Protein AF-A0A4Y8L299-F1 (afdb_monomer)

Solvent-accessible surface area (backbone atoms only — not comparable to full-atom values): 5410 Å² total; per-residue (Å²): 120,44,80,75,41,80,80,46,78,56,102,59,35,34,34,34,37,27,40,40,81,93,33,68,43,45,32,42,40,35,79,90,69,53,45,27,38,46,60,41,57,50,47,23,43,53,72,76,28,92,25,52,66,52,42,38,71,74,32,60,68,58,40,49,49,31,40,75,65,45,74,62,45,84,60,66,56,34,32,59,56,97,86,39,85,37,77,85,61,87,74,72,84,125

Mean predicted aligned error: 5.61 Å

pLDDT: mean 85.51, std 13.25, range [35.94, 96.88]

Nearest PDB structures (foldseek):
  7mon-assembly1_A  TM=7.978E-01  e=2.610E+00  Homo sapiens

Organism: NCBI:txid45254

Secondary structure (DSSP, 8-state):
-EEEEEEEE-SSEEEEEEEETTEEEEEEEETTS-EEEE-SHHHHHHTT-SSHHHHHHH-HHHHHHHHHHHTTPPPSEEEEETTEEE--------

Sequence (94 aa):
MKNPRIINETPEYKIIQADFEGTVQTFRQWKDGLVEVKFDQDWAVANGYKSIADMIEQQPQIRYQINMYCGGITPEWIAIVNGEFMIKTNIQAN

Radius of gyration: 13.79 Å; Cα contacts (8 Å, |Δi|>4): 151; chains: 1; bounding box: 44×24×33 Å

Foldseek 3Di:
DADWDFPDDDPFWTW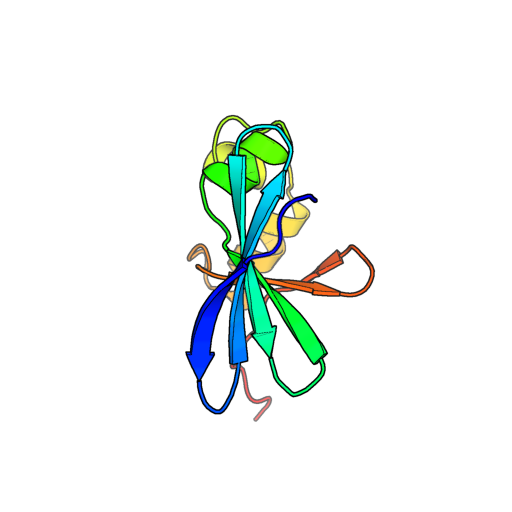IWGDAQNAIWIWTAGPVGWIKTFQFQRVQVSVPANTSVRVCVVCVVVQVQCCVQVVRDDDRIWTQDPNDTHDDHPDDPD

Structure (mmCIF, N/CA/C/O backbone):
data_AF-A0A4Y8L299-F1
#
_entry.id   AF-A0A4Y8L299-F1
#
loop_
_atom_site.group_PDB
_atom_site.id
_atom_site.type_symbol
_atom_site.label_atom_id
_atom_site.label_alt_id
_atom_site.label_comp_id
_atom_site.label_asym_id
_atom_site.label_entity_id
_atom_site.label_seq_id
_atom_site.pdbx_PDB_ins_code
_atom_site.Cartn_x
_atom_site.Cartn_y
_atom_site.Cartn_z
_atom_site.occupancy
_atom_site.B_iso_or_equiv
_atom_site.auth_seq_id
_atom_site.auth_comp_id
_atom_site.auth_asym_id
_atom_site.auth_atom_id
_atom_site.pdbx_PDB_model_num
ATOM 1 N N . MET A 1 1 ? -8.324 -12.279 0.955 1.00 79.69 1 MET A N 1
ATOM 2 C CA . MET A 1 1 ? -8.292 -11.576 -0.349 1.00 79.69 1 MET A CA 1
ATOM 3 C C . MET A 1 1 ? -9.011 -12.418 -1.391 1.00 79.69 1 MET A C 1
ATOM 5 O O . MET A 1 1 ? -8.965 -13.641 -1.289 1.00 79.69 1 MET A O 1
ATOM 9 N N . LYS A 1 2 ? -9.700 -11.788 -2.346 1.00 88.25 2 LYS A N 1
ATOM 10 C CA . LYS A 1 2 ? -10.468 -12.446 -3.417 1.00 88.25 2 LYS A CA 1
ATOM 11 C C . LYS A 1 2 ? -10.139 -11.811 -4.775 1.00 88.25 2 LYS A C 1
ATOM 13 O O . LYS A 1 2 ? -9.646 -10.691 -4.818 1.00 88.25 2 LYS A O 1
ATOM 18 N N . ASN A 1 3 ? -10.412 -12.527 -5.867 1.00 91.88 3 ASN A N 1
ATOM 19 C CA . ASN A 1 3 ? -10.285 -12.041 -7.252 1.00 91.88 3 ASN A CA 1
ATOM 20 C C . ASN A 1 3 ? -8.932 -11.371 -7.593 1.00 91.88 3 ASN A C 1
ATOM 22 O O . ASN A 1 3 ? -8.920 -10.217 -8.038 1.00 91.88 3 ASN A O 1
ATOM 26 N N . PRO A 1 4 ? -7.790 -12.059 -7.386 1.00 93.19 4 PRO A N 1
ATOM 27 C CA . PRO A 1 4 ? -6.491 -11.503 -7.734 1.00 93.19 4 PRO A CA 1
ATOM 28 C C . PRO A 1 4 ? -6.392 -11.284 -9.247 1.00 93.19 4 PRO A C 1
ATOM 30 O 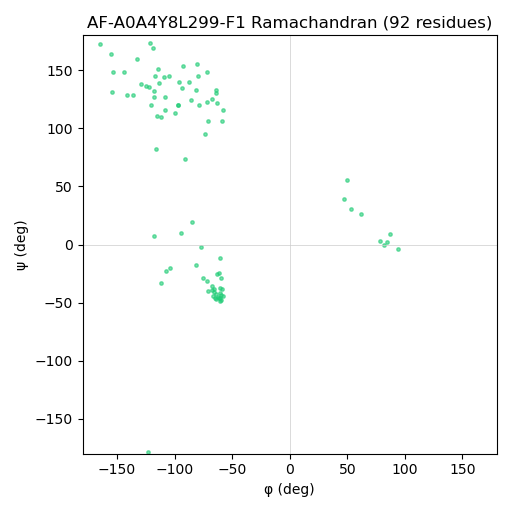O . PRO A 1 4 ? -6.677 -12.182 -10.039 1.00 93.19 4 PRO A O 1
ATOM 33 N N . ARG A 1 5 ? -5.966 -10.088 -9.645 1.00 96.25 5 ARG A N 1
ATOM 34 C CA . ARG A 1 5 ? -5.826 -9.679 -11.046 1.00 96.25 5 ARG A CA 1
ATOM 35 C C . ARG A 1 5 ? -4.511 -8.941 -11.252 1.00 96.25 5 ARG A C 1
ATOM 37 O O . ARG A 1 5 ? -4.203 -8.009 -10.516 1.00 96.25 5 ARG A O 1
ATOM 44 N N . ILE A 1 6 ? -3.732 -9.359 -12.246 1.00 96.56 6 ILE A N 1
ATOM 45 C CA . ILE A 1 6 ? -2.505 -8.659 -12.641 1.00 96.56 6 ILE A CA 1
ATOM 46 C C . ILE A 1 6 ? -2.924 -7.459 -13.491 1.00 96.56 6 ILE A C 1
ATOM 48 O O . ILE A 1 6 ? -3.569 -7.638 -14.521 1.00 96.56 6 ILE A O 1
ATOM 52 N N . ILE A 1 7 ? -2.585 -6.250 -13.047 1.00 96.88 7 ILE A N 1
ATOM 53 C CA . ILE A 1 7 ? -2.922 -5.004 -13.756 1.00 96.88 7 ILE A CA 1
ATOM 54 C C . ILE A 1 7 ? -1.722 -4.392 -14.481 1.00 96.88 7 ILE A C 1
ATOM 56 O O . ILE A 1 7 ? -1.900 -3.591 -15.393 1.00 96.88 7 ILE A O 1
ATOM 60 N N . ASN A 1 8 ? -0.505 -4.760 -14.079 1.00 95.75 8 ASN A N 1
ATOM 61 C CA . ASN A 1 8 ? 0.726 -4.374 -14.754 1.00 95.75 8 ASN A CA 1
ATOM 62 C C . ASN A 1 8 ? 1.812 -5.424 -14.488 1.00 95.75 8 ASN A C 1
ATOM 64 O O . ASN A 1 8 ? 1.846 -6.029 -13.415 1.00 95.75 8 ASN A O 1
ATOM 68 N N . GLU A 1 9 ? 2.713 -5.624 -15.439 1.00 96.00 9 GLU A N 1
ATOM 69 C CA . GLU A 1 9 ? 3.837 -6.548 -15.323 1.00 96.00 9 GLU A CA 1
ATOM 70 C C . GLU A 1 9 ? 5.075 -5.940 -15.982 1.00 96.00 9 GLU A C 1
ATOM 72 O O . GLU A 1 9 ? 5.041 -5.492 -17.127 1.00 96.00 9 GLU A O 1
ATOM 77 N N . THR A 1 10 ? 6.178 -5.926 -15.239 1.00 95.06 10 THR A N 1
ATOM 78 C CA . THR A 1 10 ? 7.495 -5.493 -15.705 1.00 95.06 10 THR A CA 1
ATOM 79 C C . THR A 1 10 ? 8.487 -6.656 -15.606 1.00 95.06 10 THR A C 1
ATOM 81 O O . THR A 1 10 ? 8.208 -7.675 -14.963 1.00 95.06 10 THR A O 1
ATOM 84 N N . PRO A 1 11 ? 9.695 -6.528 -16.184 1.00 95.62 11 PRO A N 1
ATOM 85 C CA . PRO A 1 11 ? 10.758 -7.499 -15.966 1.00 95.62 11 PRO A CA 1
ATOM 86 C C . PRO A 1 11 ? 11.201 -7.646 -14.507 1.00 95.62 11 PRO A C 1
ATOM 88 O O . PRO A 1 11 ? 11.940 -8.582 -14.230 1.00 95.62 11 PRO A O 1
ATOM 91 N N . GLU A 1 12 ? 10.796 -6.776 -13.585 1.00 92.62 12 GLU A N 1
ATOM 92 C CA . GLU A 1 12 ? 11.247 -6.806 -12.188 1.00 92.62 12 GLU A CA 1
ATOM 93 C C . GLU A 1 12 ? 10.132 -7.194 -11.213 1.00 92.62 12 GLU A C 1
ATOM 95 O O . GLU A 1 12 ? 10.390 -7.871 -10.215 1.00 92.62 12 GLU A O 1
ATOM 100 N N . TYR A 1 13 ? 8.890 -6.805 -11.507 1.00 95.38 13 TYR A N 1
ATOM 101 C CA . TYR A 1 13 ? 7.759 -7.018 -10.612 1.00 95.38 13 TYR A CA 1
ATOM 102 C C . TYR A 1 13 ? 6.416 -7.067 -11.347 1.00 95.38 13 TYR A C 1
ATOM 104 O O . TYR A 1 13 ? 6.269 -6.604 -12.479 1.00 95.38 13 TYR A O 1
ATOM 112 N N . LYS A 1 14 ? 5.401 -7.577 -10.652 1.00 96.56 14 LYS A N 1
ATOM 113 C CA . LYS A 1 14 ? 3.995 -7.565 -11.067 1.00 96.56 14 LYS A CA 1
ATOM 114 C C . LYS A 1 14 ? 3.196 -6.686 -10.118 1.00 96.56 14 LYS A C 1
ATOM 116 O O . LYS A 1 14 ? 3.394 -6.758 -8.906 1.00 96.56 14 LYS A O 1
ATOM 121 N N . ILE A 1 15 ? 2.280 -5.889 -10.658 1.00 96.88 15 ILE A N 1
ATOM 122 C CA . ILE A 1 15 ? 1.265 -5.192 -9.871 1.00 96.88 15 ILE A CA 1
ATOM 123 C C . ILE A 1 15 ? -0.016 -6.015 -9.909 1.00 96.88 15 ILE A C 1
ATOM 125 O O . ILE A 1 15 ? -0.581 -6.270 -10.975 1.00 96.88 15 ILE A O 1
ATOM 129 N N . ILE A 1 16 ? -0.463 -6.424 -8.730 1.00 96.31 16 ILE A N 1
ATOM 130 C CA . ILE A 1 16 ? -1.614 -7.293 -8.521 1.00 96.31 16 ILE A CA 1
ATOM 131 C C . ILE A 1 16 ? -2.644 -6.513 -7.719 1.00 96.31 16 ILE A C 1
ATOM 133 O O . ILE A 1 16 ? -2.312 -5.926 -6.699 1.00 96.31 16 ILE A O 1
ATOM 137 N N . GLN A 1 17 ? -3.898 -6.527 -8.146 1.00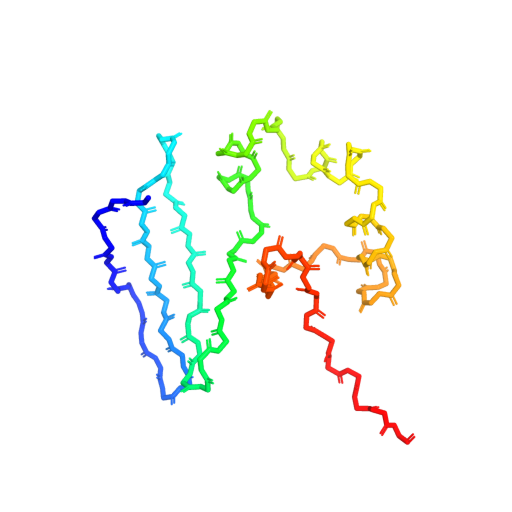 96.44 17 GLN A N 1
ATOM 138 C CA . GLN A 1 17 ? -5.009 -6.063 -7.326 1.00 96.44 17 GLN A CA 1
ATOM 139 C C . GLN A 1 17 ? -5.805 -7.241 -6.789 1.00 96.44 17 GLN A C 1
ATOM 141 O O . GLN A 1 17 ? -5.969 -8.242 -7.483 1.00 96.44 17 GLN A O 1
ATOM 146 N N . ALA A 1 18 ? -6.323 -7.120 -5.574 1.00 94.94 18 ALA A N 1
ATOM 147 C CA . ALA A 1 18 ? -7.245 -8.091 -5.006 1.00 94.94 18 ALA A CA 1
ATOM 148 C C . ALA A 1 18 ? -8.292 -7.396 -4.137 1.00 94.94 18 ALA A C 1
ATOM 150 O O . ALA A 1 18 ? -8.010 -6.395 -3.482 1.00 94.94 18 ALA A O 1
ATOM 151 N N . ASP A 1 19 ? -9.492 -7.960 -4.100 1.00 93.75 19 ASP A N 1
ATOM 152 C CA . ASP A 1 19 ? -10.582 -7.432 -3.290 1.00 93.75 19 ASP A CA 1
ATOM 153 C C . ASP A 1 19 ? -10.409 -7.904 -1.836 1.00 93.75 19 ASP A C 1
ATOM 155 O O . ASP A 1 19 ? -10.156 -9.091 -1.561 1.00 93.75 19 ASP A O 1
ATOM 159 N N . PHE A 1 20 ? -10.538 -6.979 -0.888 1.00 92.06 20 PHE A N 1
ATOM 160 C CA . PHE A 1 20 ? -10.407 -7.246 0.543 1.00 92.06 20 PHE A CA 1
ATOM 161 C 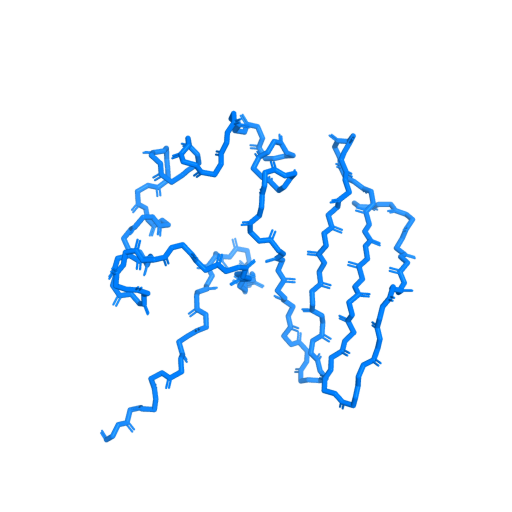C . PHE A 1 20 ? -11.206 -6.214 1.344 1.00 92.06 20 PHE A C 1
ATOM 163 O O . PHE A 1 20 ? -11.109 -5.031 1.057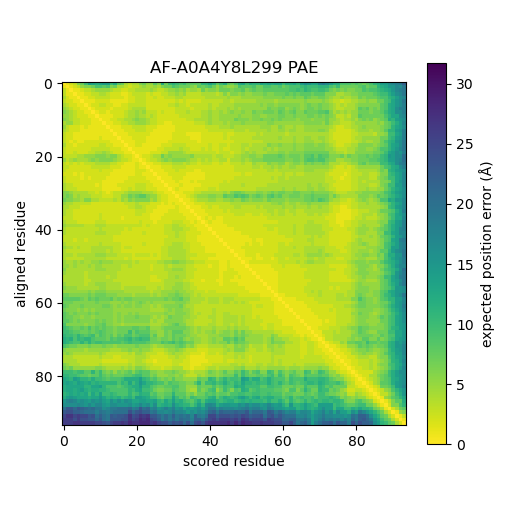 1.00 92.06 20 PHE A O 1
ATOM 170 N N . GLU A 1 21 ? -12.021 -6.662 2.306 1.00 88.50 21 GLU A N 1
ATOM 171 C CA . GLU A 1 21 ? -12.824 -5.792 3.194 1.00 88.50 21 GLU A CA 1
ATOM 172 C C . GLU A 1 21 ? -13.605 -4.664 2.481 1.00 88.50 21 GLU A C 1
ATOM 174 O O . GLU A 1 21 ? -13.712 -3.543 2.966 1.00 88.50 21 GLU A O 1
ATOM 179 N N . GLY A 1 22 ? -14.167 -4.953 1.301 1.00 87.81 22 GLY A N 1
ATOM 180 C CA . GLY A 1 22 ? -14.965 -3.985 0.534 1.00 87.81 22 GLY A CA 1
ATOM 181 C C . GLY A 1 22 ? -14.152 -2.943 -0.243 1.00 87.81 22 GLY A C 1
ATOM 182 O O . GLY A 1 22 ? -14.746 -2.094 -0.904 1.00 87.81 22 GLY A O 1
ATOM 183 N N . THR A 1 23 ? -12.823 -3.030 -0.222 1.00 92.75 23 THR A N 1
ATOM 184 C CA . THR A 1 23 ? -11.901 -2.174 -0.977 1.00 92.75 23 THR A CA 1
ATOM 185 C C . THR A 1 23 ? -11.009 -3.005 -1.907 1.00 92.75 23 THR A C 1
ATOM 187 O O . THR A 1 23 ? -11.041 -4.243 -1.911 1.00 92.75 23 THR A O 1
ATOM 190 N N . VAL A 1 24 ? -10.225 -2.324 -2.748 1.00 94.06 24 VAL A N 1
ATOM 191 C CA . VAL A 1 24 ? -9.282 -2.956 -3.678 1.00 94.06 24 VAL A CA 1
ATOM 192 C C . VAL A 1 24 ? -7.865 -2.704 -3.196 1.00 94.06 24 VAL A C 1
ATOM 194 O O . VAL A 1 24 ? -7.386 -1.579 -3.200 1.00 94.06 24 VAL A O 1
ATOM 197 N N . GLN A 1 25 ? -7.172 -3.776 -2.838 1.00 94.62 25 GLN A N 1
ATOM 198 C CA . GLN A 1 25 ? -5.795 -3.711 -2.373 1.00 94.62 25 GLN A CA 1
ATOM 199 C C . GLN A 1 25 ? -4.840 -3.917 -3.531 1.00 94.62 25 GLN A C 1
ATOM 201 O O . GLN A 1 25 ? -5.030 -4.827 -4.340 1.00 94.62 25 GLN A O 1
ATOM 206 N N . THR A 1 26 ? -3.812 -3.077 -3.600 1.00 95.88 26 THR A N 1
ATOM 207 C CA . THR A 1 26 ? -2.793 -3.142 -4.646 1.00 95.88 26 THR A CA 1
ATOM 208 C C . THR A 1 26 ? -1.486 -3.660 -4.060 1.00 95.88 26 THR A C 1
ATOM 210 O O . THR A 1 26 ? -0.964 -3.110 -3.095 1.00 95.88 26 THR A O 1
ATOM 213 N N . PHE A 1 27 ? -0.936 -4.698 -4.673 1.00 94.25 27 PHE A N 1
ATOM 214 C CA . PHE A 1 27 ? 0.305 -5.350 -4.286 1.00 94.25 27 PHE A CA 1
ATOM 215 C C . PHE A 1 27 ? 1.337 -5.218 -5.394 1.00 94.25 27 PHE A C 1
ATOM 217 O O . PHE A 1 27 ? 1.004 -5.303 -6.577 1.00 94.25 27 PHE A O 1
ATOM 224 N N . ARG A 1 28 ? 2.600 -5.076 -5.003 1.00 94.94 28 ARG A N 1
ATOM 225 C CA . ARG A 1 28 ? 3.759 -5.193 -5.883 1.00 94.94 28 ARG A CA 1
ATOM 226 C C . ARG A 1 28 ? 4.532 -6.444 -5.492 1.00 94.94 28 ARG A C 1
ATOM 228 O O . ARG A 1 28 ? 5.126 -6.501 -4.421 1.00 94.94 28 ARG A O 1
ATOM 235 N N . GLN A 1 29 ? 4.494 -7.453 -6.356 1.00 92.94 29 GLN A N 1
ATOM 236 C CA . GLN A 1 29 ? 5.235 -8.700 -6.186 1.00 92.94 29 GLN A CA 1
ATOM 237 C C . GLN A 1 29 ? 6.504 -8.657 -7.032 1.00 92.94 29 GLN A C 1
ATOM 239 O O . GLN A 1 29 ? 6.435 -8.661 -8.261 1.00 92.94 29 GLN A O 1
ATOM 244 N N . TRP A 1 30 ? 7.654 -8.637 -6.375 1.00 93.06 30 TRP A N 1
ATOM 245 C CA . TRP A 1 30 ? 8.966 -8.683 -7.005 1.00 93.06 30 TRP A CA 1
ATOM 246 C C . TRP A 1 30 ? 9.351 -10.115 -7.380 1.00 93.06 30 TRP A C 1
ATOM 248 O O . TRP A 1 30 ? 8.889 -11.089 -6.780 1.00 93.06 30 TRP A O 1
ATOM 258 N N . LYS A 1 31 ? 10.227 -10.257 -8.378 1.00 90.00 31 LYS A N 1
ATOM 259 C CA . LYS A 1 31 ? 10.722 -11.569 -8.830 1.00 90.00 31 LYS A CA 1
ATOM 260 C C . LYS A 1 31 ? 11.526 -12.340 -7.781 1.00 90.00 31 LYS A C 1
ATOM 262 O O . LYS A 1 31 ? 11.583 -13.562 -7.864 1.00 90.00 31 LYS A O 1
ATOM 267 N N . ASP A 1 32 ? 12.136 -11.646 -6.826 1.00 88.19 32 ASP A N 1
ATOM 268 C CA . ASP A 1 32 ? 12.876 -12.242 -5.706 1.00 88.19 32 ASP A CA 1
ATOM 269 C C . ASP A 1 32 ? 11.958 -12.797 -4.598 1.00 88.19 32 ASP A C 1
ATOM 271 O O . ASP A 1 32 ? 12.438 -13.394 -3.637 1.00 88.19 32 ASP A O 1
ATOM 275 N N . GLY A 1 33 ? 10.638 -12.638 -4.743 1.00 85.19 33 GLY A N 1
ATOM 276 C CA . GLY A 1 33 ? 9.640 -13.090 -3.780 1.00 85.19 33 GLY A CA 1
ATOM 277 C C . GLY A 1 33 ? 9.211 -12.021 -2.775 1.00 85.19 33 GLY A C 1
ATOM 278 O O . GLY A 1 33 ? 8.285 -12.282 -2.006 1.00 85.19 33 GLY A O 1
ATOM 279 N N . LEU A 1 34 ? 9.810 -10.822 -2.789 1.00 88.44 34 LEU A N 1
ATOM 280 C CA . LEU A 1 34 ? 9.345 -9.706 -1.967 1.00 88.44 34 LEU A CA 1
ATOM 281 C C . LEU A 1 34 ? 7.934 -9.286 -2.400 1.00 88.44 34 LEU A C 1
ATOM 283 O O . LEU A 1 34 ? 7.659 -9.080 -3.584 1.00 88.44 34 LEU A O 1
ATOM 287 N N . VAL A 1 35 ? 7.042 -9.114 -1.428 1.00 89.81 35 VAL A N 1
ATOM 288 C CA . VAL A 1 35 ? 5.702 -8.568 -1.650 1.00 89.81 35 VAL A CA 1
ATOM 289 C C . VAL A 1 35 ? 5.560 -7.280 -0.860 1.00 89.81 35 VAL A C 1
ATOM 291 O O . VAL A 1 35 ? 5.788 -7.233 0.349 1.00 89.81 35 VAL A O 1
ATOM 294 N N . GLU A 1 36 ? 5.156 -6.236 -1.562 1.00 92.50 36 GLU A N 1
ATOM 295 C CA . GLU A 1 36 ? 4.792 -4.958 -0.980 1.00 92.50 36 GLU A CA 1
ATOM 296 C C . GLU A 1 36 ? 3.310 -4.698 -1.202 1.00 92.50 36 GLU A C 1
ATOM 298 O O . GLU A 1 36 ? 2.720 -5.143 -2.189 1.00 92.50 36 GLU A O 1
ATOM 303 N N . VAL A 1 37 ? 2.716 -3.947 -0.289 1.00 91.75 37 VAL A N 1
ATOM 304 C CA . VAL A 1 37 ? 1.370 -3.408 -0.425 1.00 91.75 37 VAL A CA 1
ATOM 305 C C . VAL A 1 37 ? 1.453 -1.905 -0.625 1.00 91.75 37 VAL A C 1
ATOM 307 O O . VAL A 1 37 ? 2.338 -1.235 -0.083 1.00 91.75 37 VAL A O 1
ATOM 310 N N . LYS A 1 38 ? 0.550 -1.376 -1.442 1.00 93.62 38 LYS A N 1
ATOM 311 C CA . LYS A 1 38 ? 0.406 0.060 -1.619 1.00 93.62 38 LYS A CA 1
ATOM 312 C C . LYS A 1 38 ? -0.124 0.663 -0.323 1.00 93.62 38 LYS A C 1
ATOM 314 O O . LYS A 1 38 ? -1.143 0.223 0.200 1.00 93.62 38 LYS A O 1
ATOM 319 N N . PHE A 1 39 ? 0.589 1.646 0.209 1.00 91.56 39 PHE A N 1
ATOM 320 C CA . PHE A 1 39 ? 0.257 2.279 1.476 1.00 91.56 39 PHE A CA 1
ATOM 321 C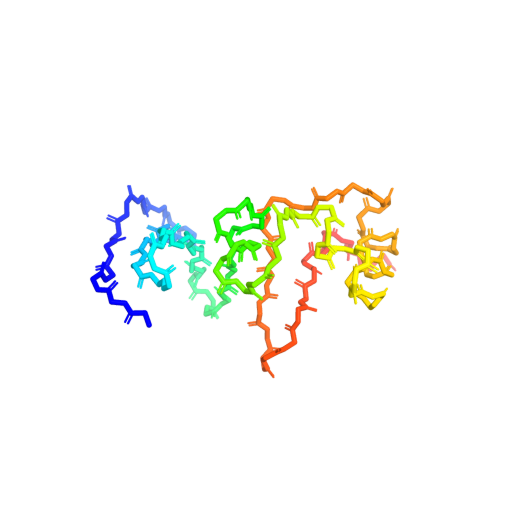 C . PHE A 1 39 ? -0.648 3.488 1.238 1.00 91.56 39 PHE A C 1
ATOM 323 O O . PHE A 1 39 ? -0.224 4.641 1.287 1.00 91.56 39 PHE A O 1
ATOM 330 N N . ASP A 1 40 ? -1.905 3.202 0.905 1.00 93.12 40 ASP A N 1
ATOM 331 C CA . ASP A 1 40 ? -2.907 4.196 0.540 1.00 93.12 40 ASP A CA 1
ATOM 332 C C . ASP A 1 40 ? -4.162 4.137 1.426 1.00 93.12 40 ASP A C 1
ATOM 334 O O . ASP A 1 40 ? -4.271 3.379 2.392 1.00 93.12 40 ASP A O 1
ATOM 338 N N . GLN A 1 41 ? -5.119 5.009 1.120 1.00 93.12 41 GLN A N 1
ATOM 339 C CA . GLN A 1 41 ? -6.360 5.130 1.875 1.00 93.12 41 GLN A CA 1
ATOM 340 C C . GLN A 1 41 ? -7.157 3.817 1.913 1.00 93.12 41 GLN A C 1
ATOM 342 O O . GLN A 1 41 ? -7.726 3.492 2.956 1.00 93.12 41 GLN A O 1
ATOM 347 N N . ASP A 1 42 ? -7.185 3.060 0.815 1.00 93.00 42 ASP A N 1
ATOM 348 C CA . ASP A 1 42 ? -7.933 1.806 0.734 1.00 93.00 42 ASP A CA 1
ATOM 349 C C . ASP A 1 42 ? -7.317 0.743 1.645 1.00 93.00 42 ASP A C 1
ATOM 351 O O . ASP A 1 42 ? -8.051 -0.026 2.276 1.00 93.00 42 ASP A O 1
ATOM 355 N N . TRP A 1 43 ? -5.986 0.729 1.774 1.00 91.12 43 TRP A N 1
ATOM 356 C CA . TRP A 1 43 ? -5.289 -0.106 2.752 1.00 91.12 43 TRP A CA 1
ATOM 357 C C . TRP A 1 43 ? -5.633 0.283 4.192 1.00 91.12 43 TRP A C 1
ATOM 359 O O . TRP A 1 43 ? -5.964 -0.586 5.003 1.00 91.12 43 TRP A O 1
ATOM 369 N N . ALA A 1 44 ? -5.600 1.577 4.522 1.00 92.19 44 ALA A N 1
ATOM 370 C CA . ALA A 1 44 ? -5.923 2.051 5.868 1.00 92.19 44 ALA A CA 1
ATOM 371 C C . ALA A 1 44 ? -7.358 1.671 6.276 1.00 92.19 44 ALA A C 1
ATOM 373 O O . ALA A 1 44 ? -7.569 1.098 7.346 1.00 92.19 44 ALA A O 1
ATOM 374 N N . VAL A 1 45 ? -8.330 1.913 5.391 1.00 93.38 45 VAL A N 1
ATOM 375 C CA . VAL A 1 45 ? -9.750 1.606 5.631 1.00 93.38 45 VAL A CA 1
ATOM 376 C C . VAL A 1 45 ? -9.985 0.109 5.786 1.00 93.38 45 VAL A C 1
ATOM 378 O O . VAL A 1 45 ? -10.684 -0.300 6.712 1.00 93.38 45 VAL A O 1
ATOM 381 N N . ALA A 1 46 ? -9.358 -0.720 4.948 1.00 91.56 46 ALA A N 1
ATOM 382 C CA . ALA A 1 46 ? -9.469 -2.174 5.066 1.00 91.56 46 ALA A CA 1
ATOM 383 C C . ALA A 1 46 ? -8.929 -2.722 6.395 1.00 91.56 46 ALA A C 1
ATOM 385 O O . ALA A 1 46 ? -9.348 -3.786 6.840 1.00 91.56 46 ALA A O 1
ATOM 386 N N . ASN A 1 47 ? -8.009 -1.997 7.036 1.00 88.88 47 ASN A N 1
ATOM 387 C CA . ASN A 1 47 ? -7.461 -2.341 8.346 1.00 88.88 47 ASN A CA 1
ATOM 388 C C . ASN A 1 47 ? -8.193 -1.640 9.509 1.00 88.88 47 ASN A C 1
ATOM 390 O O . ASN A 1 47 ? -7.740 -1.712 10.649 1.00 88.88 47 ASN A O 1
ATOM 394 N N . GLY A 1 48 ? -9.331 -0.986 9.247 1.00 91.44 48 GLY A N 1
ATOM 395 C CA . GLY A 1 48 ? -10.177 -0.365 10.271 1.00 91.44 48 GLY A CA 1
ATOM 396 C C . GLY A 1 48 ? -9.798 1.071 10.646 1.00 91.44 48 GLY A C 1
ATOM 397 O O . GLY A 1 48 ? -10.363 1.612 11.597 1.00 91.44 48 GLY A O 1
ATOM 398 N N . TYR A 1 49 ? -8.884 1.705 9.910 1.00 93.88 49 TYR A N 1
ATOM 399 C CA . TYR A 1 49 ? -8.487 3.097 10.130 1.00 93.88 49 TYR A CA 1
ATOM 400 C C . TYR A 1 49 ? -9.295 4.064 9.268 1.00 93.88 49 TYR A C 1
ATOM 402 O O . TYR A 1 49 ? -9.751 3.740 8.174 1.00 93.88 49 TYR A O 1
ATOM 410 N N . LYS A 1 50 ? -9.435 5.307 9.731 1.00 93.50 50 LYS A N 1
ATOM 411 C CA . LYS A 1 50 ? -10.114 6.368 8.970 1.00 93.50 50 LYS A CA 1
ATOM 412 C C . LYS A 1 50 ? -9.264 6.902 7.825 1.00 93.50 50 LYS A C 1
ATOM 414 O O . LYS A 1 50 ? -9.813 7.414 6.853 1.00 93.50 50 LYS A O 1
ATOM 419 N N . SER A 1 51 ? -7.941 6.851 7.957 1.00 92.38 51 SER A N 1
ATOM 420 C CA . SER A 1 51 ? -6.977 7.312 6.956 1.00 92.38 51 SER A CA 1
ATOM 421 C C . SER A 1 51 ? -5.574 6.782 7.245 1.00 92.38 51 SER A C 1
ATOM 423 O O . SER A 1 51 ? -5.322 6.221 8.310 1.00 92.38 51 SER A O 1
ATOM 425 N N . ILE A 1 52 ? -4.633 7.000 6.322 1.00 90.94 52 ILE A N 1
ATOM 426 C CA . ILE A 1 52 ? -3.210 6.707 6.568 1.00 90.94 52 ILE A CA 1
ATOM 427 C C . ILE A 1 52 ? -2.663 7.532 7.739 1.00 90.94 52 ILE A C 1
ATOM 429 O O . ILE A 1 52 ? -1.896 7.013 8.543 1.00 90.94 52 ILE A O 1
ATOM 433 N N . ALA A 1 53 ? -3.086 8.791 7.879 1.00 90.88 53 ALA A N 1
ATOM 434 C CA . ALA A 1 53 ? -2.689 9.616 9.018 1.00 90.88 53 ALA A CA 1
ATOM 435 C C . ALA A 1 53 ? -3.194 9.018 10.342 1.00 90.88 53 ALA A C 1
ATOM 437 O O . ALA A 1 53 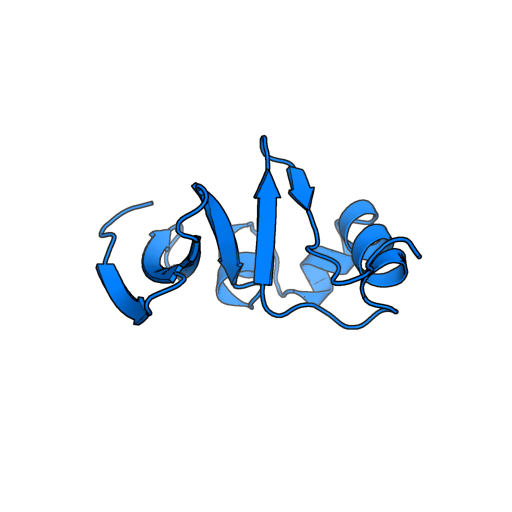? -2.411 8.867 11.273 1.00 90.88 53 ALA A O 1
ATOM 438 N N . ASP A 1 54 ? -4.461 8.592 10.386 1.00 93.94 54 ASP A N 1
ATOM 439 C CA . ASP A 1 54 ? -5.062 7.918 11.546 1.00 93.94 54 ASP A CA 1
ATOM 440 C C . ASP A 1 54 ? -4.335 6.602 11.877 1.00 93.94 54 ASP A C 1
ATOM 442 O O . ASP A 1 54 ? -4.011 6.335 13.031 1.00 93.94 54 ASP A O 1
ATOM 446 N N . MET A 1 55 ? -3.978 5.816 10.857 1.00 91.44 55 MET A N 1
ATOM 447 C CA . MET A 1 55 ? -3.180 4.600 11.027 1.00 91.44 55 MET A CA 1
ATOM 448 C C . MET A 1 55 ? -1.797 4.892 11.625 1.00 91.44 55 MET A C 1
ATOM 450 O O . MET A 1 55 ? -1.377 4.205 12.553 1.00 91.44 55 MET A O 1
ATOM 454 N N . ILE A 1 56 ? -1.089 5.911 11.127 1.00 89.94 56 ILE A N 1
ATOM 455 C CA . ILE A 1 56 ? 0.236 6.311 11.631 1.00 89.94 56 ILE A CA 1
ATOM 456 C C . ILE A 1 56 ? 0.142 6.846 13.067 1.00 89.94 56 ILE A C 1
ATOM 458 O O . ILE A 1 56 ? 1.030 6.583 13.880 1.00 89.94 56 ILE A O 1
ATOM 462 N N . GLU A 1 57 ? -0.915 7.588 13.400 1.00 91.19 57 GLU A N 1
ATOM 463 C CA . GLU A 1 57 ? -1.155 8.078 14.761 1.00 91.19 57 GLU A CA 1
ATOM 464 C C . GLU A 1 57 ? -1.426 6.934 15.744 1.00 91.19 57 GLU A C 1
ATOM 466 O O . GLU A 1 57 ? -0.897 6.949 16.857 1.00 91.19 57 GLU A O 1
ATOM 471 N N . GLN A 1 58 ? -2.197 5.927 15.328 1.00 91.25 58 GLN A N 1
ATOM 472 C CA . GLN A 1 58 ? -2.555 4.780 16.165 1.00 91.25 58 GLN A CA 1
ATOM 473 C C . GLN A 1 58 ? -1.471 3.689 16.224 1.00 91.25 58 GLN A C 1
ATOM 475 O O . GLN A 1 58 ? -1.495 2.865 17.137 1.00 91.25 58 GLN A O 1
ATOM 480 N N . GLN A 1 59 ? -0.517 3.674 15.286 1.00 87.38 59 GLN A N 1
ATOM 481 C CA . GLN A 1 59 ? 0.568 2.688 15.210 1.00 87.38 59 GLN A CA 1
ATOM 482 C C . GLN A 1 59 ? 1.943 3.360 15.393 1.00 87.38 59 GLN A C 1
ATOM 484 O O . GLN A 1 59 ? 2.646 3.637 14.411 1.00 87.38 59 GLN A O 1
ATOM 489 N N . PRO A 1 60 ? 2.376 3.617 16.645 1.00 85.38 60 PRO A N 1
ATOM 490 C CA . PRO A 1 60 ? 3.601 4.366 16.932 1.00 85.38 60 PRO A CA 1
ATOM 491 C C . PRO A 1 60 ? 4.867 3.721 16.351 1.00 85.38 60 PRO A C 1
ATOM 493 O O . PRO A 1 60 ? 5.806 4.430 15.992 1.00 85.38 60 PRO A O 1
ATOM 496 N N . GLN A 1 61 ? 4.894 2.397 16.198 1.00 82.12 61 GLN A N 1
ATOM 497 C CA . GLN A 1 61 ? 5.991 1.669 15.565 1.00 82.12 61 GLN A CA 1
ATOM 498 C C . GLN A 1 61 ? 6.103 1.958 14.061 1.00 82.12 61 GLN A C 1
ATOM 500 O O . GLN A 1 61 ? 7.211 2.163 13.568 1.00 82.12 61 GLN A O 1
ATOM 505 N N . ILE A 1 62 ? 4.976 2.074 13.348 1.00 82.06 62 ILE A N 1
ATOM 506 C CA . ILE A 1 62 ? 4.964 2.449 11.925 1.00 82.06 62 ILE A CA 1
ATOM 507 C C . ILE A 1 62 ? 5.455 3.890 11.784 1.00 82.06 62 ILE A C 1
ATOM 509 O O . ILE A 1 62 ? 6.324 4.176 10.963 1.00 82.06 62 ILE A O 1
ATOM 513 N N . ARG A 1 63 ? 4.973 4.796 12.644 1.00 85.62 63 ARG A N 1
ATOM 514 C CA . ARG A 1 63 ? 5.449 6.184 12.688 1.00 85.62 63 ARG A CA 1
ATOM 515 C C . ARG A 1 63 ? 6.955 6.272 12.940 1.00 85.62 63 ARG A C 1
ATOM 517 O O . ARG A 1 63 ? 7.639 7.048 12.276 1.00 85.62 63 ARG A O 1
ATOM 524 N N . TYR A 1 64 ? 7.474 5.489 13.886 1.00 85.38 64 TYR A N 1
ATOM 525 C CA . TYR A 1 64 ? 8.904 5.441 14.183 1.00 85.38 64 TYR A CA 1
ATOM 526 C C . TYR A 1 64 ? 9.714 4.979 12.971 1.00 85.38 64 TYR A C 1
ATOM 528 O O . TYR A 1 64 ? 10.668 5.655 12.589 1.00 85.38 64 TYR A O 1
ATOM 536 N N . GLN A 1 65 ? 9.300 3.889 12.322 1.00 83.31 65 GLN A N 1
ATOM 537 C CA . GLN A 1 65 ? 9.959 3.390 11.119 1.00 83.31 65 GLN A CA 1
ATOM 538 C C . GLN A 1 65 ? 9.924 4.428 9.987 1.00 83.31 65 GLN A C 1
ATOM 540 O O . GLN A 1 65 ? 10.962 4.695 9.390 1.00 83.31 65 GLN A O 1
ATOM 545 N N . ILE A 1 66 ? 8.783 5.074 9.718 1.00 84.69 66 ILE A N 1
ATOM 546 C CA . ILE A 1 66 ? 8.677 6.124 8.686 1.00 84.69 66 ILE A CA 1
ATOM 547 C C . ILE A 1 66 ? 9.622 7.293 8.996 1.00 84.69 66 ILE A C 1
ATOM 549 O O . ILE A 1 66 ? 10.334 7.773 8.114 1.00 84.69 66 ILE A O 1
ATOM 553 N N . ASN A 1 67 ? 9.690 7.732 10.252 1.00 85.38 67 ASN A N 1
ATOM 554 C CA . ASN A 1 67 ? 10.594 8.809 10.649 1.00 85.38 67 ASN A CA 1
ATOM 555 C C . ASN A 1 67 ? 12.067 8.415 10.492 1.00 85.38 67 ASN A C 1
ATOM 557 O O . ASN A 1 67 ? 12.851 9.186 9.943 1.00 85.38 67 ASN A O 1
ATOM 561 N N . MET A 1 68 ? 12.436 7.218 10.949 1.00 83.31 68 MET A N 1
ATOM 562 C CA . MET A 1 68 ? 13.820 6.743 10.948 1.00 83.31 68 MET A CA 1
ATOM 563 C C . MET A 1 68 ? 14.330 6.421 9.542 1.00 83.31 68 MET A C 1
ATOM 565 O O . MET A 1 68 ? 15.477 6.714 9.218 1.00 83.31 68 MET A O 1
ATOM 569 N N . TYR A 1 69 ? 13.481 5.822 8.710 1.00 80.50 69 TYR A N 1
ATOM 570 C CA . TYR A 1 69 ? 13.882 5.219 7.441 1.00 80.50 69 TYR A CA 1
ATOM 571 C C . TYR A 1 69 ? 13.441 6.014 6.210 1.00 80.50 69 TYR A C 1
ATOM 573 O O . TYR A 1 69 ? 14.066 5.887 5.159 1.00 80.50 69 TYR A O 1
ATOM 581 N N . CYS A 1 70 ? 12.409 6.855 6.332 1.00 79.50 70 CYS A N 1
ATOM 582 C CA . CYS A 1 70 ? 11.914 7.715 5.249 1.00 79.50 70 CYS A CA 1
ATOM 583 C C . CYS A 1 70 ? 12.025 9.217 5.561 1.00 79.50 70 CYS A C 1
ATOM 585 O O . CYS A 1 70 ? 11.481 10.033 4.820 1.00 79.50 70 CYS A O 1
ATOM 587 N N . GLY A 1 71 ? 12.668 9.610 6.668 1.00 80.06 71 GLY A N 1
ATOM 588 C CA . GLY A 1 71 ? 12.786 11.022 7.056 1.00 80.06 71 GLY A CA 1
ATOM 589 C C . GLY A 1 71 ? 11.437 11.699 7.330 1.00 80.06 71 GLY A C 1
ATOM 590 O O . GLY A 1 71 ? 11.307 12.905 7.139 1.00 80.06 71 GLY A O 1
ATOM 591 N N . GLY A 1 72 ? 10.421 10.926 7.727 1.00 79.31 72 GLY A N 1
ATOM 592 C CA . GLY A 1 72 ? 9.062 11.423 7.973 1.00 79.31 72 GLY A CA 1
ATOM 593 C C . GLY A 1 72 ? 8.182 11.512 6.723 1.00 79.31 72 GLY A C 1
ATOM 594 O O . GLY A 1 72 ? 7.029 11.925 6.825 1.00 79.31 72 GLY A O 1
ATOM 595 N N . ILE A 1 73 ? 8.689 11.110 5.555 1.00 83.38 73 ILE A N 1
ATOM 596 C CA . ILE A 1 73 ? 7.912 11.049 4.314 1.00 83.38 73 ILE A CA 1
ATOM 597 C C . ILE A 1 73 ? 7.194 9.703 4.246 1.00 83.38 73 ILE A C 1
ATOM 599 O O . ILE A 1 73 ? 7.827 8.652 4.297 1.00 83.38 73 ILE A O 1
ATOM 603 N N . THR A 1 74 ? 5.872 9.722 4.102 1.00 84.94 74 THR A N 1
ATOM 604 C CA . THR A 1 74 ? 5.083 8.496 3.951 1.00 84.94 74 THR A CA 1
ATOM 605 C C . THR A 1 74 ? 5.468 7.764 2.658 1.00 84.94 74 THR A C 1
ATOM 607 O O . THR A 1 74 ? 5.347 8.354 1.580 1.00 84.94 74 THR A O 1
ATOM 610 N N . PRO A 1 75 ? 5.921 6.497 2.724 1.00 87.25 75 PRO A N 1
ATOM 611 C CA . PRO A 1 75 ? 6.265 5.734 1.530 1.00 87.25 75 PRO A CA 1
ATOM 612 C C . PRO A 1 75 ? 5.006 5.337 0.748 1.00 87.25 75 PRO A C 1
ATOM 614 O O . PRO A 1 75 ? 3.961 5.077 1.336 1.00 87.25 75 PRO A O 1
ATOM 617 N N . GLU A 1 76 ? 5.112 5.236 -0.579 1.00 90.31 76 GLU A N 1
ATOM 618 C CA . GLU A 1 76 ? 4.007 4.752 -1.426 1.00 90.31 76 GLU A CA 1
ATOM 619 C C . GLU A 1 76 ? 3.777 3.238 -1.270 1.00 90.31 76 GLU A C 1
ATOM 621 O O . GLU A 1 76 ? 2.652 2.755 -1.392 1.00 90.31 76 GLU A O 1
ATOM 626 N N . TRP A 1 77 ? 4.841 2.483 -0.989 1.00 90.81 77 TRP A N 1
ATOM 627 C CA . TRP A 1 77 ? 4.827 1.026 -0.869 1.00 90.81 77 TRP A CA 1
ATOM 628 C C . TRP A 1 77 ? 5.479 0.609 0.442 1.00 90.81 77 TRP A C 1
ATOM 630 O O . TRP A 1 77 ? 6.534 1.134 0.803 1.00 90.81 77 TRP A O 1
ATOM 640 N N . ILE A 1 78 ? 4.881 -0.362 1.123 1.00 88.62 78 ILE A N 1
ATOM 641 C CA . ILE A 1 78 ? 5.446 -0.971 2.328 1.00 88.62 78 ILE A CA 1
ATOM 642 C C . ILE A 1 78 ? 5.551 -2.480 2.144 1.00 88.62 78 ILE A C 1
ATOM 644 O O . ILE A 1 78 ? 4.638 -3.119 1.621 1.00 88.62 78 ILE A O 1
ATOM 648 N N . ALA A 1 79 ? 6.673 -3.055 2.561 1.00 85.81 79 ALA A N 1
ATOM 649 C CA . ALA A 1 79 ? 6.858 -4.496 2.563 1.00 85.81 79 ALA A CA 1
ATOM 650 C C . ALA A 1 79 ? 6.172 -5.102 3.789 1.00 85.81 79 ALA A C 1
ATOM 652 O O . ALA A 1 79 ? 6.171 -4.511 4.869 1.00 85.81 79 ALA A O 1
ATOM 653 N N . ILE A 1 80 ? 5.615 -6.300 3.628 1.00 73.75 80 ILE A N 1
ATOM 654 C CA . ILE A 1 80 ? 5.136 -7.105 4.753 1.00 73.75 80 ILE A CA 1
ATOM 655 C C . ILE A 1 80 ? 5.997 -8.360 4.794 1.00 73.75 80 ILE A C 1
ATOM 657 O O . ILE A 1 80 ? 5.912 -9.206 3.906 1.00 73.75 80 ILE A O 1
ATOM 661 N N . VAL A 1 81 ? 6.839 -8.479 5.817 1.00 74.62 81 VAL A N 1
ATOM 662 C CA . VAL A 1 81 ? 7.743 -9.621 5.991 1.00 74.62 81 VAL A CA 1
ATOM 663 C C . VAL A 1 81 ? 7.413 -10.281 7.319 1.00 74.62 81 VAL A C 1
ATOM 665 O O . VAL A 1 81 ? 7.452 -9.634 8.356 1.00 74.62 81 VAL A O 1
ATOM 668 N N . ASN A 1 82 ? 7.035 -11.563 7.294 1.00 71.50 82 ASN A N 1
ATOM 669 C CA . ASN A 1 82 ? 6.611 -12.319 8.484 1.00 71.50 82 ASN A CA 1
ATOM 670 C C . ASN A 1 82 ? 5.479 -11.656 9.299 1.00 71.50 82 ASN A C 1
ATOM 672 O O . ASN A 1 82 ? 5.394 -11.834 10.509 1.00 71.50 82 ASN A O 1
ATOM 676 N N . GLY A 1 83 ? 4.597 -10.900 8.637 1.00 66.38 83 GLY A N 1
ATOM 677 C CA . GLY A 1 83 ? 3.510 -10.168 9.297 1.00 66.38 83 GLY A CA 1
ATOM 678 C C . GLY A 1 83 ? 3.927 -8.827 9.909 1.00 66.38 83 GLY A C 1
ATOM 679 O O . GLY A 1 83 ? 3.069 -8.117 10.426 1.00 66.38 83 GLY A O 1
ATOM 680 N N . GLU A 1 84 ? 5.202 -8.449 9.811 1.00 69.56 84 GLU A N 1
ATOM 681 C CA . GLU A 1 84 ? 5.699 -7.142 10.231 1.00 69.56 84 GLU A CA 1
ATOM 682 C C . GLU A 1 84 ? 5.783 -6.179 9.047 1.00 69.56 84 GLU A C 1
ATOM 684 O O . GLU A 1 84 ? 6.194 -6.541 7.939 1.00 69.56 84 GLU A O 1
ATOM 689 N N . PHE A 1 85 ? 5.406 -4.925 9.298 1.00 70.19 85 PHE A N 1
ATOM 690 C 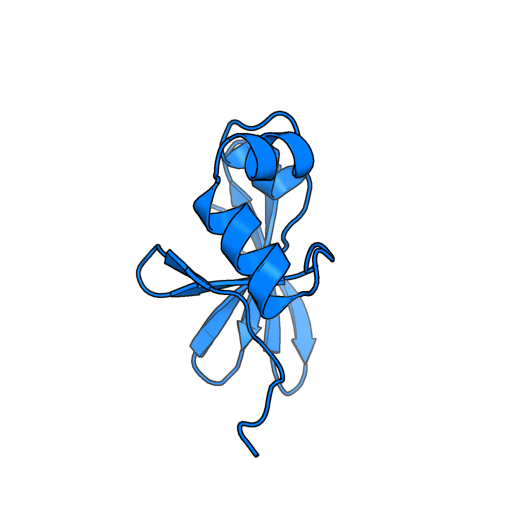CA . PHE A 1 85 ? 5.608 -3.843 8.348 1.00 70.19 85 PHE A CA 1
ATOM 691 C C . PHE A 1 85 ? 7.091 -3.491 8.290 1.00 70.19 85 PHE A C 1
ATOM 693 O O . PHE A 1 85 ? 7.716 -3.154 9.298 1.00 70.19 85 PHE A O 1
ATOM 700 N N . MET A 1 86 ? 7.647 -3.578 7.089 1.00 71.00 86 MET A N 1
ATOM 701 C CA . MET A 1 86 ? 9.027 -3.240 6.797 1.00 71.00 86 MET A CA 1
ATOM 702 C C . MET A 1 86 ? 9.065 -2.161 5.723 1.00 71.00 86 MET A C 1
ATOM 704 O O . MET A 1 86 ? 8.369 -2.216 4.709 1.00 71.00 86 MET A O 1
ATOM 708 N N . ILE A 1 87 ? 9.912 -1.165 5.943 1.00 68.56 87 ILE A N 1
ATOM 709 C CA . ILE A 1 87 ? 10.169 -0.112 4.969 1.00 68.56 87 ILE A CA 1
ATOM 710 C C . ILE A 1 87 ? 11.434 -0.492 4.216 1.00 68.56 87 ILE A C 1
ATOM 712 O O . ILE A 1 87 ? 12.502 -0.627 4.815 1.00 68.56 87 ILE A O 1
ATOM 716 N N . LYS A 1 88 ? 11.324 -0.650 2.895 1.00 65.94 88 LYS A N 1
ATOM 717 C CA . LYS A 1 88 ? 12.495 -0.835 2.042 1.00 65.94 88 LYS A CA 1
ATOM 718 C C . LYS A 1 88 ? 13.255 0.487 1.971 1.00 65.94 88 LYS A C 1
ATOM 720 O O . LYS A 1 88 ? 12.812 1.431 1.322 1.00 65.94 88 LYS A O 1
ATOM 725 N N . THR A 1 89 ? 14.394 0.564 2.646 1.00 55.84 89 THR A N 1
ATOM 726 C CA . THR A 1 89 ? 15.325 1.678 2.479 1.00 55.84 89 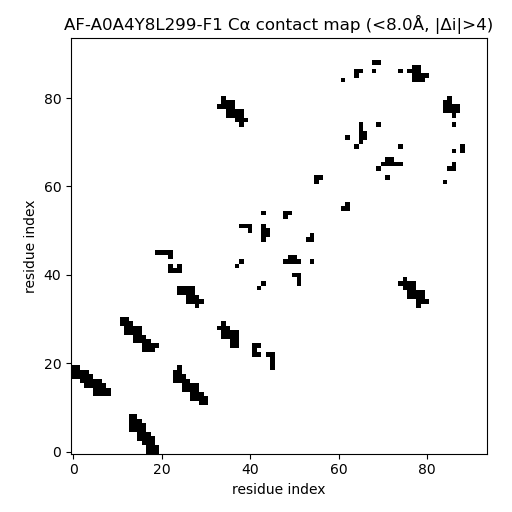THR A CA 1
ATOM 727 C C . THR A 1 89 ? 16.288 1.377 1.341 1.00 55.84 89 THR A C 1
ATOM 729 O O . THR A 1 89 ? 16.787 0.264 1.208 1.00 55.84 89 THR A O 1
ATOM 732 N N . ASN A 1 90 ? 16.594 2.387 0.528 1.00 50.81 90 ASN A N 1
ATOM 733 C CA . ASN A 1 90 ? 17.700 2.321 -0.433 1.00 50.81 90 ASN A CA 1
ATOM 734 C C . ASN A 1 90 ? 19.040 2.705 0.218 1.00 50.81 90 ASN A C 1
ATOM 736 O O . ASN A 1 90 ? 19.975 3.089 -0.483 1.00 50.81 90 ASN A O 1
ATOM 740 N N . ILE A 1 91 ? 19.140 2.653 1.551 1.00 46.25 91 ILE A N 1
ATOM 741 C CA . ILE A 1 91 ? 20.393 2.953 2.239 1.00 46.25 91 ILE A CA 1
ATOM 742 C C . ILE A 1 91 ? 21.314 1.758 1.998 1.00 46.25 91 ILE A C 1
ATOM 744 O O . ILE A 1 91 ? 21.256 0.753 2.703 1.00 46.25 91 ILE A O 1
ATOM 748 N N . GLN A 1 92 ? 22.155 1.864 0.970 1.00 37.72 92 GLN A N 1
ATOM 749 C CA . GLN A 1 92 ? 23.394 1.106 0.931 1.00 37.72 92 GLN A CA 1
ATOM 750 C C . GLN A 1 92 ? 24.166 1.499 2.189 1.00 37.72 92 GLN A C 1
ATOM 752 O O . GLN A 1 92 ? 24.494 2.671 2.379 1.00 37.72 92 GLN A O 1
ATOM 757 N N . ALA A 1 93 ? 24.379 0.537 3.087 1.00 37.84 93 ALA A N 1
ATOM 758 C CA . ALA A 1 93 ? 25.382 0.690 4.123 1.00 37.84 93 ALA A CA 1
ATOM 759 C C . ALA A 1 93 ? 26.720 0.906 3.400 1.00 37.84 93 ALA A C 1
ATOM 761 O O . ALA A 1 93 ? 27.217 -0.014 2.751 1.00 37.84 93 ALA A O 1
ATOM 762 N N . ASN A 1 94 ? 27.206 2.149 3.421 1.00 35.94 94 ASN A N 1
ATOM 763 C CA . ASN A 1 94 ? 28.572 2.484 3.023 1.00 35.94 94 ASN A CA 1
ATOM 764 C C . ASN A 1 94 ? 29.571 1.837 3.982 1.00 35.94 94 ASN A C 1
ATOM 766 O O . ASN A 1 94 ? 29.262 1.788 5.197 1.00 35.94 94 ASN A O 1
#